Protein AF-A0A4P5QP32-F1 (afdb_monomer_lite)

Secondary structure (DSSP, 8-state):
--BTTTB-TT----S---GGGHHHHHHHHTTPPP-TTS--SS---TTTTTTSS-S-S-S-------

Structure (mmCIF, N/CA/C/O backbone):
data_AF-A0A4P5QP32-F1
#
_entry.id   AF-A0A4P5QP32-F1
#
loop_
_atom_site.group_PDB
_atom_site.id
_atom_site.type_symbol
_atom_site.label_atom_id
_atom_site.label_alt_id
_atom_site.label_comp_id
_atom_site.label_asym_id
_atom_site.label_entity_id
_atom_site.label_seq_id
_atom_site.pdbx_PDB_ins_code
_atom_site.Cartn_x
_atom_site.Cartn_y
_atom_site.Cartn_z
_atom_site.occupancy
_atom_site.B_iso_or_equiv
_atom_site.auth_seq_id
_atom_site.auth_comp_id
_atom_site.auth_asym_id
_atom_site.auth_atom_id
_atom_site.pdbx_PDB_model_num
ATOM 1 N N . MET A 1 1 ? -7.072 0.463 6.955 1.00 79.31 1 MET A N 1
ATOM 2 C CA . MET A 1 1 ? -6.403 1.724 7.371 1.00 79.31 1 MET A CA 1
ATOM 3 C C . MET A 1 1 ? -7.436 2.646 8.003 1.00 79.31 1 MET A C 1
ATOM 5 O O . MET A 1 1 ? -8.597 2.538 7.634 1.00 79.31 1 MET A O 1
ATOM 9 N N . GLN A 1 2 ? -7.054 3.536 8.922 1.00 82.19 2 GLN A N 1
ATOM 10 C CA . GLN A 1 2 ? -7.961 4.550 9.474 1.00 82.19 2 GLN A CA 1
ATOM 11 C C . GLN A 1 2 ? -7.301 5.928 9.390 1.00 82.19 2 GLN A C 1
ATOM 13 O O . GLN A 1 2 ? -6.144 6.087 9.773 1.00 82.19 2 GLN A O 1
ATOM 18 N N . ARG A 1 3 ? -8.030 6.911 8.850 1.00 81.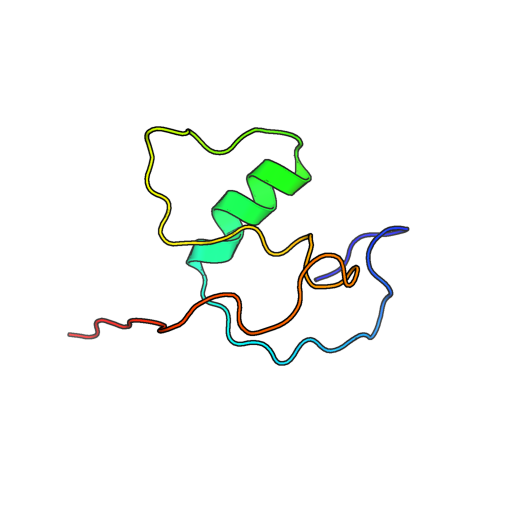81 3 ARG A N 1
ATOM 19 C CA . ARG A 1 3 ? -7.605 8.314 8.785 1.00 81.81 3 ARG A CA 1
ATOM 20 C C . ARG A 1 3 ? -8.831 9.217 8.863 1.00 81.81 3 ARG A C 1
ATOM 22 O O . ARG A 1 3 ? -9.595 9.308 7.900 1.00 81.81 3 ARG A O 1
ATOM 29 N N . ASN A 1 4 ? -8.993 9.890 9.998 1.00 79.06 4 ASN A N 1
ATOM 30 C CA . ASN A 1 4 ? -10.154 10.735 10.273 1.00 79.06 4 ASN A CA 1
ATOM 31 C C . ASN A 1 4 ? -10.340 11.789 9.172 1.00 79.06 4 ASN A C 1
ATOM 33 O O . ASN A 1 4 ? -9.387 12.458 8.771 1.00 79.06 4 ASN A O 1
ATOM 37 N N . GLY A 1 5 ? -11.565 11.889 8.653 1.00 81.94 5 GLY A N 1
ATOM 38 C CA . GLY A 1 5 ? -11.940 12.849 7.611 1.00 81.94 5 GLY A CA 1
ATOM 39 C C . GLY A 1 5 ? -11.434 12.548 6.194 1.00 81.94 5 GLY A C 1
ATOM 40 O O . GLY A 1 5 ? -11.762 13.306 5.289 1.00 81.94 5 GLY A O 1
ATOM 41 N N . LYS A 1 6 ? -10.659 11.473 5.968 1.00 84.00 6 LYS A N 1
ATOM 42 C CA . LYS A 1 6 ? -10.142 11.110 4.627 1.00 84.00 6 LYS A CA 1
ATOM 43 C C . LYS A 1 6 ? -10.418 9.670 4.205 1.00 84.00 6 LYS A C 1
ATOM 45 O O . LYS A 1 6 ? -10.602 9.423 3.023 1.00 84.00 6 LYS A O 1
ATOM 50 N N . ILE A 1 7 ? -10.448 8.725 5.143 1.00 87.56 7 ILE A N 1
ATOM 51 C CA . ILE A 1 7 ? -10.792 7.325 4.868 1.00 87.56 7 ILE A CA 1
ATOM 52 C C . ILE A 1 7 ? -12.034 6.987 5.684 1.00 87.56 7 ILE A C 1
ATOM 54 O O . ILE A 1 7 ? -12.013 7.091 6.912 1.00 87.56 7 ILE A O 1
ATOM 58 N N . SER A 1 8 ? -13.113 6.594 5.005 1.00 86.62 8 SER A N 1
ATOM 59 C CA . SER A 1 8 ? -14.353 6.178 5.659 1.00 86.62 8 SER A CA 1
ATOM 60 C C . SER A 1 8 ? -14.105 4.972 6.565 1.00 86.62 8 SER A C 1
ATOM 62 O O . SER A 1 8 ? -13.511 3.976 6.149 1.00 86.62 8 SER A O 1
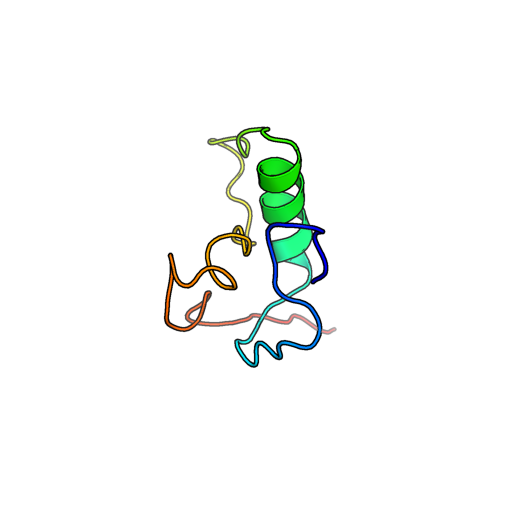ATOM 64 N N . ALA A 1 9 ? -14.573 5.054 7.809 1.00 88.56 9 ALA A N 1
ATOM 65 C CA . ALA A 1 9 ? -14.458 3.959 8.762 1.00 88.56 9 ALA A CA 1
ATOM 66 C C . ALA A 1 9 ? -15.302 2.745 8.332 1.00 88.56 9 ALA A C 1
ATOM 68 O O . ALA A 1 9 ? -16.296 2.882 7.619 1.00 88.56 9 ALA A O 1
ATOM 69 N N . GLY A 1 10 ? -14.897 1.551 8.773 1.00 88.00 10 GLY A N 1
ATOM 70 C CA . GLY A 1 10 ? -15.642 0.307 8.541 1.00 88.00 10 GLY A CA 1
ATOM 71 C C . GLY A 1 10 ? -15.610 -0.221 7.103 1.00 88.00 10 GLY A C 1
ATOM 72 O O . GLY A 1 10 ? -16.297 -1.191 6.803 1.00 88.00 10 GLY A O 1
ATOM 73 N N . LYS A 1 11 ? -14.827 0.390 6.205 1.00 89.00 11 LYS A N 1
ATOM 74 C CA . LYS A 1 11 ? -14.614 -0.130 4.851 1.00 89.00 11 LYS A CA 1
ATOM 75 C C . LYS A 1 11 ? -13.585 -1.258 4.852 1.00 89.00 11 LYS A C 1
ATOM 77 O O . LYS A 1 11 ? -12.563 -1.175 5.534 1.00 89.00 11 LYS A O 1
ATOM 82 N N . VAL A 1 12 ? -13.868 -2.275 4.045 1.00 91.38 12 VAL A N 1
ATOM 83 C CA . VAL A 1 12 ? -12.965 -3.384 3.735 1.00 91.38 12 VAL A CA 1
ATOM 84 C C . VAL A 1 12 ? -12.338 -3.121 2.368 1.00 91.38 12 VAL A C 1
ATOM 86 O O . VAL A 1 12 ? -13.011 -2.642 1.456 1.00 91.38 12 VAL A O 1
ATOM 89 N N . ASP A 1 13 ? -11.042 -3.391 2.262 1.00 92.00 13 ASP A N 1
ATOM 90 C CA . ASP A 1 13 ? -10.283 -3.354 1.017 1.00 92.00 13 ASP A CA 1
ATOM 91 C C . ASP A 1 13 ? -9.591 -4.708 0.857 1.00 92.00 13 ASP A C 1
ATOM 93 O O . ASP A 1 13 ? -8.646 -5.008 1.586 1.00 92.00 13 ASP A O 1
ATOM 97 N N . ASP A 1 14 ? -10.106 -5.529 -0.057 1.00 94.25 14 ASP A N 1
ATOM 98 C CA . ASP A 1 14 ? -9.671 -6.917 -0.253 1.00 94.25 14 ASP A CA 1
ATOM 99 C C . ASP A 1 14 ? -8.489 -7.046 -1.228 1.00 94.25 14 ASP A C 1
ATOM 101 O O . ASP A 1 14 ? -8.091 -8.154 -1.598 1.00 94.25 14 ASP A O 1
ATOM 105 N N . ARG A 1 15 ? -7.915 -5.924 -1.685 1.00 95.19 15 ARG A N 1
ATOM 106 C CA . ARG A 1 15 ? -6.768 -5.953 -2.596 1.00 95.19 15 ARG A CA 1
ATOM 107 C C . ARG A 1 15 ? -5.524 -6.507 -1.888 1.00 95.19 15 ARG A C 1
ATOM 109 O O . ARG A 1 15 ? -5.225 -6.099 -0.763 1.00 95.19 15 ARG A O 1
ATOM 116 N N . PRO A 1 16 ? -4.745 -7.379 -2.551 1.00 96.12 16 PRO A N 1
ATOM 117 C CA . PRO A 1 16 ? -3.549 -7.955 -1.954 1.00 96.12 16 PRO A CA 1
ATOM 118 C C . PRO A 1 16 ? -2.473 -6.882 -1.747 1.00 96.12 16 PRO A C 1
ATOM 120 O O . PRO A 1 16 ? -2.114 -6.137 -2.662 1.00 96.12 16 PRO A O 1
ATOM 123 N N . VAL A 1 17 ? -1.939 -6.817 -0.527 1.00 96.38 17 VAL A N 1
ATOM 124 C CA . VAL A 1 17 ? -0.879 -5.888 -0.116 1.00 96.38 17 VAL A CA 1
ATOM 125 C C . VAL A 1 17 ? 0.158 -6.611 0.747 1.00 96.38 17 VAL A C 1
ATOM 127 O O . VAL A 1 17 ? -0.136 -7.633 1.359 1.00 96.38 17 VAL A O 1
ATOM 130 N N . ILE A 1 18 ? 1.375 -6.069 0.821 1.00 96.50 18 ILE A N 1
ATOM 131 C CA . ILE A 1 18 ? 2.493 -6.611 1.605 1.00 96.50 18 ILE A CA 1
ATOM 132 C C . ILE A 1 18 ? 3.119 -5.523 2.492 1.00 96.50 18 ILE A C 1
ATOM 134 O O . ILE A 1 18 ? 2.912 -4.328 2.266 1.00 96.50 18 ILE A O 1
ATOM 138 N N . GLN A 1 19 ? 3.904 -5.925 3.498 1.00 95.56 19 GLN A N 1
ATOM 139 C CA . GLN A 1 19 ? 4.514 -5.034 4.498 1.00 95.56 19 GLN A CA 1
ATOM 140 C C . GLN A 1 19 ? 5.313 -3.863 3.902 1.00 95.56 19 GLN A C 1
ATOM 142 O O . GLN A 1 19 ? 5.327 -2.775 4.476 1.00 95.56 19 GLN A O 1
ATOM 147 N N . PHE A 1 20 ? 5.934 -4.048 2.732 1.00 95.06 20 PHE A N 1
ATOM 148 C CA . PHE A 1 20 ? 6.733 -3.008 2.077 1.00 95.06 20 PHE A CA 1
ATOM 149 C C . PHE A 1 20 ? 5.911 -1.783 1.680 1.00 95.06 20 PHE A C 1
ATOM 151 O O . PHE A 1 20 ? 6.453 -0.684 1.626 1.00 95.06 20 PHE A O 1
ATOM 158 N N . ASN A 1 21 ? 4.597 -1.931 1.491 1.00 95.06 21 ASN A N 1
ATOM 159 C CA . ASN A 1 21 ? 3.707 -0.818 1.166 1.00 95.06 21 ASN A CA 1
ATOM 160 C C . ASN A 1 21 ? 3.584 0.207 2.304 1.00 95.06 21 ASN A C 1
ATOM 162 O O . ASN A 1 21 ? 3.209 1.354 2.053 1.00 95.06 21 ASN A O 1
ATOM 166 N N . ILE A 1 22 ? 3.899 -0.169 3.551 1.00 95.06 22 ILE A N 1
ATOM 167 C CA . ILE A 1 22 ? 3.796 0.735 4.705 1.00 95.06 22 ILE A CA 1
ATOM 168 C C . ILE A 1 22 ? 4.741 1.929 4.538 1.00 95.06 22 ILE A C 1
ATOM 170 O O . ILE A 1 22 ? 4.327 3.056 4.791 1.00 95.06 22 ILE A O 1
ATOM 174 N N . HIS A 1 23 ? 5.967 1.709 4.055 1.00 93.50 23 HIS A N 1
ATOM 175 C CA . HIS A 1 23 ? 6.980 2.760 3.920 1.00 93.50 23 HIS A CA 1
ATOM 176 C C . HIS A 1 23 ? 6.550 3.898 2.967 1.00 93.50 23 HIS A C 1
ATOM 178 O O . HIS A 1 23 ? 6.410 5.031 3.432 1.00 93.50 23 HIS A O 1
ATOM 184 N N . PRO A 1 24 ? 6.276 3.659 1.667 1.00 94.00 24 PRO A N 1
ATOM 185 C CA . PRO A 1 24 ? 5.847 4.721 0.753 1.00 94.00 24 PRO A CA 1
ATOM 186 C C . PRO A 1 24 ? 4.482 5.312 1.132 1.00 94.00 24 PRO A C 1
ATOM 188 O O . PRO A 1 24 ? 4.241 6.495 0.903 1.00 94.00 24 PRO A O 1
ATOM 191 N N . THR A 1 25 ? 3.591 4.524 1.747 1.00 94.12 25 THR A N 1
ATOM 192 C CA . THR A 1 25 ? 2.305 5.032 2.253 1.00 94.12 25 THR A CA 1
ATOM 193 C C . THR A 1 25 ? 2.509 6.001 3.421 1.00 94.12 25 THR A C 1
ATOM 195 O O . THR A 1 25 ? 1.840 7.031 3.480 1.00 94.12 25 THR A O 1
ATOM 198 N N . ALA A 1 26 ? 3.436 5.707 4.338 1.00 93.88 26 ALA A N 1
ATOM 199 C CA . ALA A 1 26 ? 3.748 6.568 5.476 1.00 93.88 26 ALA A CA 1
ATOM 200 C C . ALA A 1 26 ? 4.415 7.877 5.037 1.00 93.88 26 ALA A C 1
ATOM 202 O O . ALA A 1 26 ? 4.003 8.940 5.501 1.00 93.88 26 ALA A O 1
ATOM 203 N N . LEU A 1 27 ? 5.371 7.817 4.100 1.00 93.62 27 LEU A N 1
ATOM 204 C CA . LEU A 1 27 ? 5.980 9.016 3.510 1.00 93.62 27 LEU A CA 1
ATOM 205 C C . LEU A 1 27 ? 4.914 9.915 2.870 1.00 93.62 27 LEU A C 1
ATOM 207 O O . LEU A 1 27 ? 4.789 11.085 3.232 1.00 93.62 27 LEU A O 1
ATOM 211 N N . ALA A 1 28 ? 4.053 9.342 2.023 1.00 92.50 28 ALA A N 1
ATOM 212 C CA . ALA A 1 28 ? 2.961 10.083 1.400 1.00 92.50 28 ALA A CA 1
ATOM 213 C C . ALA A 1 28 ? 1.961 10.643 2.429 1.00 92.50 28 ALA A C 1
ATOM 215 O O . ALA A 1 28 ? 1.460 11.758 2.275 1.00 92.50 28 ALA A O 1
ATOM 216 N N . ALA A 1 29 ? 1.674 9.905 3.506 1.00 92.25 29 ALA A N 1
ATOM 217 C CA . ALA A 1 29 ? 0.808 10.383 4.582 1.00 92.25 29 ALA A CA 1
ATOM 218 C C . ALA A 1 29 ? 1.408 11.589 5.324 1.00 92.25 29 ALA A C 1
ATOM 220 O O . ALA A 1 29 ? 0.644 12.466 5.739 1.00 92.25 29 ALA A O 1
ATOM 221 N N . ALA A 1 30 ? 2.738 11.635 5.446 1.00 93.69 30 ALA A N 1
ATOM 222 C CA . ALA A 1 30 ? 3.504 12.734 6.028 1.00 93.69 30 ALA A CA 1
ATOM 223 C C . ALA A 1 30 ? 3.752 13.905 5.055 1.00 93.69 30 ALA A C 1
ATOM 225 O O . ALA A 1 30 ? 4.301 14.922 5.468 1.00 93.69 30 ALA A O 1
ATOM 226 N N . GLY A 1 31 ? 3.348 13.788 3.784 1.00 92.94 31 GLY A N 1
ATOM 227 C CA . GLY A 1 31 ? 3.631 14.798 2.759 1.00 92.94 31 GLY A CA 1
ATOM 228 C C . GLY A 1 31 ? 5.092 14.813 2.299 1.00 92.94 31 GLY A C 1
ATOM 229 O O . GLY A 1 31 ? 5.549 15.820 1.769 1.00 92.94 31 GLY A O 1
ATOM 230 N N . VAL A 1 32 ? 5.821 13.716 2.517 1.00 93.00 32 VAL A N 1
ATOM 231 C CA . VAL A 1 32 ? 7.215 13.536 2.099 1.00 93.00 32 VAL A CA 1
ATOM 232 C C . VAL A 1 32 ? 7.238 12.734 0.801 1.00 93.00 32 VAL A C 1
ATOM 234 O O . VAL A 1 32 ? 6.591 11.689 0.698 1.00 93.00 32 VAL A O 1
ATOM 237 N N . GLU A 1 33 ? 7.985 13.207 -0.194 1.00 84.94 33 GLU A N 1
ATOM 238 C CA . GLU A 1 33 ? 8.204 12.446 -1.423 1.00 84.94 33 GLU A CA 1
ATOM 239 C C . GLU A 1 33 ? 9.093 11.230 -1.150 1.00 84.94 33 GLU A C 1
ATOM 241 O O . GLU A 1 33 ? 10.090 11.307 -0.429 1.00 84.94 33 GLU A O 1
ATOM 246 N N . ALA A 1 34 ? 8.724 10.084 -1.725 1.00 79.69 34 ALA A N 1
ATOM 247 C CA . ALA A 1 34 ? 9.589 8.915 -1.687 1.00 79.69 34 ALA A CA 1
ATOM 248 C C . ALA A 1 34 ? 10.908 9.233 -2.415 1.00 79.69 34 ALA A C 1
ATOM 250 O O . ALA A 1 34 ? 10.865 9.887 -3.459 1.00 79.69 34 ALA A O 1
ATOM 251 N N . PRO A 1 35 ? 12.067 8.780 -1.903 1.00 75.81 35 PRO A N 1
ATOM 252 C CA . PRO A 1 35 ? 13.338 9.048 -2.558 1.00 75.81 35 PRO A CA 1
ATOM 253 C C . PRO A 1 35 ? 13.307 8.472 -3.978 1.00 75.81 35 PRO A C 1
ATOM 255 O O . PRO A 1 35 ? 13.205 7.261 -4.142 1.00 75.81 35 PRO A O 1
ATOM 258 N N . GLY A 1 36 ? 13.383 9.331 -5.000 1.00 66.88 36 GLY A N 1
ATOM 259 C CA . GLY A 1 36 ? 13.227 8.920 -6.402 1.00 66.88 36 GLY A CA 1
ATOM 260 C C . GLY A 1 36 ? 14.275 7.908 -6.883 1.00 66.88 36 GLY A C 1
ATOM 261 O O . GLY A 1 36 ? 14.005 7.121 -7.786 1.00 66.88 36 GLY A O 1
ATOM 262 N N . GLU A 1 37 ? 15.453 7.890 -6.253 1.00 60.06 37 GLU A N 1
ATOM 263 C CA . GLU A 1 37 ? 16.532 6.928 -6.526 1.00 60.06 37 GLU A CA 1
ATOM 264 C C . GLU A 1 37 ? 16.372 5.611 -5.750 1.00 60.06 37 GLU A C 1
ATOM 266 O O . GLU A 1 37 ? 16.872 4.567 -6.175 1.00 60.06 37 GLU A O 1
ATOM 271 N N . ALA A 1 38 ? 15.641 5.626 -4.631 1.00 63.78 38 ALA A N 1
ATOM 272 C CA . ALA A 1 38 ? 15.318 4.418 -3.893 1.00 63.78 38 ALA A CA 1
ATOM 273 C C . ALA A 1 38 ? 14.135 3.738 -4.587 1.00 63.78 38 ALA A C 1
ATOM 275 O O . ALA A 1 38 ? 12.978 4.111 -4.395 1.00 63.78 38 ALA A O 1
ATOM 276 N N . LYS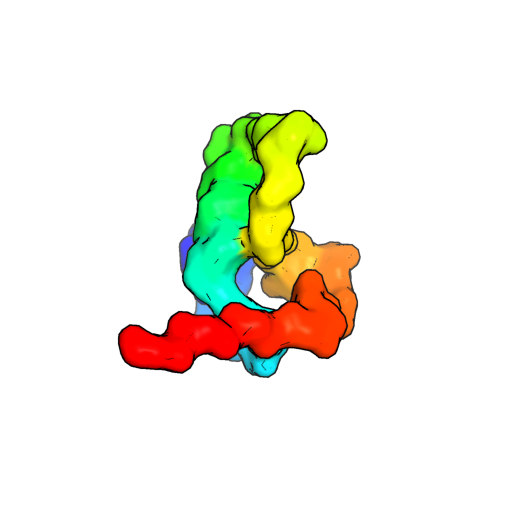 A 1 39 ? 14.416 2.716 -5.400 1.00 78.00 39 LYS A N 1
ATOM 277 C CA . LYS A 1 39 ? 13.387 1.787 -5.883 1.00 78.00 39 LYS A CA 1
ATOM 278 C C . LYS A 1 39 ? 12.794 1.049 -4.682 1.00 78.00 39 LYS A C 1
ATOM 280 O O . LYS A 1 39 ? 13.289 0.001 -4.286 1.00 78.00 39 LYS A O 1
ATOM 285 N N . LEU A 1 40 ? 11.777 1.641 -4.062 1.00 89.62 40 LEU A N 1
ATOM 286 C CA . LEU A 1 40 ? 10.986 0.978 -3.037 1.00 89.62 40 LEU A CA 1
ATOM 287 C C . LEU A 1 40 ? 10.173 -0.134 -3.703 1.00 89.62 40 LEU A C 1
ATOM 289 O O . LEU A 1 40 ? 9.489 0.109 -4.693 1.00 89.62 40 LEU A O 1
ATOM 293 N N . ASP A 1 41 ? 10.208 -1.330 -3.120 1.00 90.81 41 ASP A N 1
ATOM 294 C CA . ASP A 1 41 ? 9.409 -2.469 -3.594 1.00 90.81 41 ASP A CA 1
ATOM 295 C C . ASP A 1 41 ? 7.910 -2.310 -3.273 1.00 90.81 41 ASP A C 1
ATOM 297 O O . ASP A 1 41 ? 7.053 -2.977 -3.847 1.00 90.81 41 A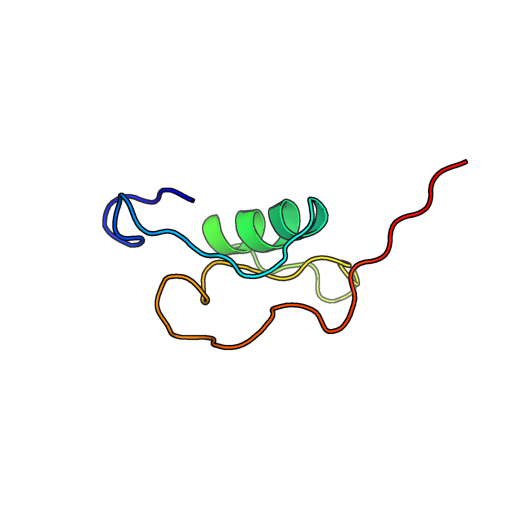SP A O 1
ATOM 301 N N . GLY A 1 42 ? 7.578 -1.439 -2.315 1.00 92.62 42 GLY A N 1
ATOM 302 C CA . GLY A 1 42 ? 6.202 -1.114 -1.955 1.00 92.62 42 GLY A CA 1
ATOM 303 C C . GLY A 1 42 ? 5.621 0.033 -2.779 1.00 92.62 42 GLY A C 1
ATOM 304 O O . GLY A 1 42 ? 6.343 0.877 -3.305 1.00 92.62 42 GLY A O 1
ATOM 305 N N . VAL A 1 43 ? 4.291 0.145 -2.781 1.00 94.00 43 VAL A N 1
ATOM 306 C CA . VAL A 1 43 ? 3.558 1.267 -3.392 1.00 94.00 43 VAL A CA 1
ATOM 307 C C . VAL A 1 43 ? 2.733 2.036 -2.361 1.00 94.00 43 VAL A C 1
ATOM 309 O O . VAL A 1 43 ? 2.317 1.495 -1.336 1.00 94.00 43 VAL A O 1
ATOM 312 N N . ASN A 1 44 ? 2.479 3.318 -2.633 1.00 94.31 44 ASN A N 1
ATOM 313 C CA . ASN A 1 44 ? 1.595 4.152 -1.818 1.00 94.31 44 ASN A CA 1
ATOM 314 C C . ASN A 1 44 ? 0.132 3.696 -1.956 1.00 94.31 44 ASN A C 1
ATOM 316 O O . ASN A 1 44 ? -0.429 3.731 -3.053 1.00 94.31 44 ASN A O 1
ATOM 320 N N . LEU A 1 45 ? -0.491 3.334 -0.832 1.00 95.44 45 LEU A N 1
ATOM 321 C CA . LEU A 1 45 ? -1.858 2.817 -0.777 1.00 95.44 45 LEU A CA 1
ATOM 322 C C . LEU A 1 45 ? -2.940 3.887 -0.536 1.00 95.44 45 LEU A C 1
ATOM 324 O O . LEU A 1 45 ? -4.122 3.575 -0.639 1.00 95.44 45 LEU A O 1
ATOM 328 N N . LEU A 1 46 ? -2.591 5.146 -0.248 1.00 93.69 46 LEU A N 1
ATOM 329 C CA . LEU A 1 46 ? -3.580 6.206 0.022 1.00 93.69 46 LEU A CA 1
ATOM 330 C C . LEU A 1 46 ? -4.601 6.472 -1.106 1.00 93.69 46 LEU A C 1
ATOM 332 O O . LEU A 1 46 ? -5.747 6.758 -0.762 1.00 93.69 46 LEU A O 1
ATOM 336 N N . PRO A 1 47 ? -4.260 6.357 -2.407 1.00 93.88 47 PRO A N 1
ATOM 337 C CA . PRO A 1 47 ? -5.223 6.600 -3.489 1.00 93.88 47 PRO A CA 1
ATOM 338 C C . PRO A 1 47 ? -6.299 5.507 -3.633 1.00 93.88 47 PRO A C 1
ATOM 340 O O . PRO A 1 47 ? -7.288 5.680 -4.341 1.00 93.88 47 PRO A O 1
ATOM 343 N N . TYR A 1 48 ? -6.102 4.342 -3.012 1.00 94.06 48 TYR A N 1
ATOM 344 C CA . TYR A 1 48 ? -6.952 3.171 -3.231 1.00 94.06 48 TYR A CA 1
ATOM 345 C C . TYR A 1 48 ? -8.275 3.237 -2.441 1.00 94.06 48 TYR A C 1
ATOM 347 O O . TYR A 1 48 ? -9.320 2.952 -3.034 1.00 94.06 48 TYR A O 1
ATOM 355 N N . PRO A 1 49 ? -8.299 3.640 -1.152 1.00 90.88 49 PRO A N 1
ATOM 356 C CA . PRO A 1 49 ? -9.546 3.824 -0.408 1.00 90.88 49 PRO A CA 1
ATOM 357 C C . PRO A 1 49 ? -10.406 5.002 -0.880 1.00 90.88 49 PRO A C 1
ATOM 359 O O . PRO A 1 49 ? -11.610 4.993 -0.634 1.00 90.88 49 PRO A O 1
ATOM 362 N N . THR A 1 50 ? -9.816 6.019 -1.523 1.00 86.44 50 THR A N 1
ATOM 363 C CA . THR A 1 50 ? -10.550 7.189 -2.047 1.00 86.44 50 THR A CA 1
ATOM 364 C C . THR A 1 50 ? -11.127 6.958 -3.444 1.00 86.44 50 THR A C 1
ATOM 366 O O . THR A 1 50 ? -11.904 7.778 -3.924 1.00 86.44 50 THR A O 1
ATOM 369 N N . GLY A 1 51 ? -10.787 5.839 -4.091 1.00 89.25 51 GLY A N 1
ATOM 370 C CA . GLY A 1 51 ? -11.211 5.528 -5.458 1.00 89.25 51 GLY A CA 1
ATOM 371 C C . GLY A 1 51 ? -10.400 6.241 -6.544 1.00 89.25 51 GLY A C 1
ATOM 372 O O . GLY A 1 51 ? -10.701 6.074 -7.721 1.00 89.25 51 GLY A O 1
ATOM 373 N N . GLU A 1 52 ? -9.351 6.985 -6.178 1.00 93.00 52 GLU A N 1
ATOM 374 C CA . GLU A 1 52 ? -8.423 7.609 -7.133 1.00 93.00 52 GLU A CA 1
ATOM 375 C C . GLU A 1 52 ? -7.627 6.563 -7.929 1.00 93.00 52 GLU A C 1
ATOM 377 O O . GLU A 1 52 ? -7.269 6.798 -9.083 1.00 93.00 52 GLU A O 1
ATOM 382 N N . LYS A 1 53 ? -7.366 5.393 -7.331 1.00 94.50 53 LYS A N 1
ATOM 383 C CA . LYS A 1 53 ? -6.830 4.212 -8.021 1.00 94.50 53 LYS A CA 1
ATOM 384 C C . LYS A 1 53 ? -7.717 2.987 -7.818 1.00 94.50 53 LYS A C 1
ATOM 386 O O . LYS A 1 53 ? -8.252 2.738 -6.734 1.00 94.50 53 LYS A O 1
ATOM 391 N N . SER A 1 54 ? -7.819 2.187 -8.874 1.00 92.88 54 SER A N 1
ATOM 392 C CA . SER A 1 54 ? -8.548 0.919 -8.913 1.00 92.88 54 SER A CA 1
ATOM 393 C C . SER A 1 54 ? -7.632 -0.220 -9.372 1.00 92.88 54 SER A C 1
ATOM 395 O O . SER A 1 54 ? -6.512 0.022 -9.819 1.00 92.88 54 SER A O 1
ATOM 397 N N . GLY A 1 55 ? -8.097 -1.462 -9.220 1.00 94.81 55 GLY A N 1
ATOM 398 C CA . GLY A 1 55 ? -7.307 -2.653 -9.536 1.00 94.81 55 GLY A CA 1
ATOM 399 C C . GLY A 1 55 ? -6.291 -3.038 -8.449 1.00 94.81 55 GLY A C 1
ATOM 400 O O . GLY A 1 55 ? -6.215 -2.379 -7.404 1.00 94.81 55 GLY A O 1
ATOM 401 N N . PRO A 1 56 ? -5.559 -4.146 -8.659 1.00 95.31 56 PRO A N 1
ATOM 402 C CA . PRO A 1 56 ? -4.543 -4.615 -7.729 1.00 95.31 56 PRO A CA 1
ATOM 403 C C . PRO A 1 56 ? -3.332 -3.660 -7.715 1.00 95.31 56 PRO A C 1
ATOM 405 O O . PRO A 1 56 ? -2.902 -3.211 -8.775 1.00 95.31 56 PRO A O 1
ATOM 408 N N . PRO A 1 57 ? -2.748 -3.354 -6.540 1.00 95.31 57 PRO A N 1
ATOM 409 C CA . PRO A 1 57 ? -1.567 -2.493 -6.457 1.00 95.31 57 PRO A CA 1
ATOM 410 C C . PRO A 1 57 ? -0.281 -3.111 -7.015 1.00 95.31 57 PRO A C 1
ATOM 412 O O . PRO A 1 57 ? 0.697 -2.393 -7.204 1.00 95.31 57 PRO A O 1
ATOM 415 N N . HIS A 1 58 ? -0.281 -4.429 -7.220 1.00 95.81 58 HIS A N 1
ATOM 416 C CA . HIS A 1 58 ? 0.860 -5.241 -7.632 1.00 95.81 58 HIS A CA 1
ATOM 417 C C . HIS A 1 58 ? 0.391 -6.345 -8.580 1.00 95.81 58 HIS A C 1
ATOM 419 O O . HIS A 1 58 ? -0.653 -6.948 -8.330 1.00 95.81 58 HIS A O 1
ATOM 425 N N . ASP A 1 59 ? 1.191 -6.660 -9.599 1.00 95.19 59 ASP A N 1
ATOM 426 C CA . ASP A 1 59 ? 0.949 -7.816 -10.479 1.00 95.19 59 ASP A CA 1
ATOM 427 C C . ASP A 1 59 ? 1.299 -9.141 -9.785 1.00 95.19 59 ASP A C 1
ATOM 429 O O . ASP A 1 59 ? 0.652 -10.166 -9.998 1.00 95.19 5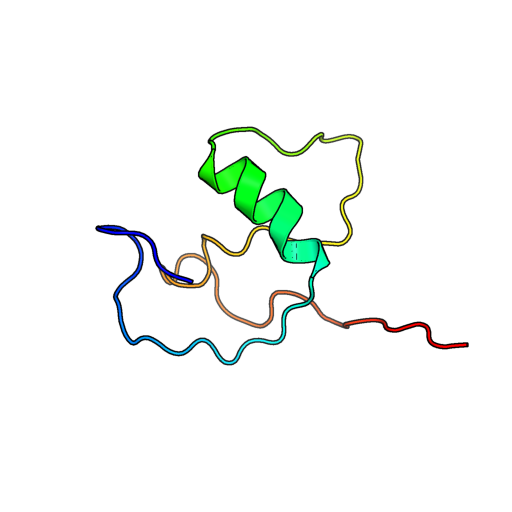9 ASP A O 1
ATOM 433 N N . ALA A 1 60 ? 2.323 -9.116 -8.927 1.00 95.12 60 ALA A N 1
ATOM 434 C CA . ALA A 1 60 ? 2.776 -10.254 -8.144 1.00 95.12 60 ALA A CA 1
ATOM 435 C C . ALA A 1 60 ? 3.278 -9.798 -6.771 1.00 95.12 60 ALA A C 1
ATOM 437 O O . ALA A 1 60 ? 3.887 -8.738 -6.631 1.00 95.12 60 ALA A O 1
ATOM 438 N N . LEU A 1 61 ? 3.057 -10.635 -5.761 1.00 95.75 61 LEU A N 1
ATOM 439 C CA . LEU A 1 61 ? 3.682 -10.505 -4.452 1.00 95.75 61 LEU A CA 1
ATOM 440 C C . LEU A 1 61 ? 4.662 -11.665 -4.276 1.00 95.75 61 LEU A C 1
ATOM 442 O O . LEU A 1 61 ? 4.314 -12.823 -4.507 1.00 95.75 61 LEU A O 1
ATOM 446 N N . CYS A 1 62 ? 5.893 -11.346 -3.887 1.00 93.56 62 CYS A N 1
ATOM 447 C CA . CYS A 1 62 ? 6.977 -12.313 -3.770 1.00 93.56 62 CYS A CA 1
ATOM 448 C C . CYS A 1 62 ? 7.301 -12.565 -2.298 1.00 93.56 62 CYS A C 1
ATOM 450 O O . CYS A 1 62 ? 7.551 -11.627 -1.541 1.00 93.56 62 CYS A O 1
ATOM 452 N N . TRP A 1 63 ? 7.376 -13.838 -1.916 1.00 92.75 63 TRP A N 1
ATOM 453 C CA . TRP A 1 63 ? 7.898 -14.260 -0.622 1.00 92.75 63 TRP A CA 1
ATOM 454 C C . TRP A 1 63 ? 9.097 -15.168 -0.831 1.00 92.75 63 TRP A C 1
ATOM 456 O O . TRP A 1 63 ? 9.076 -16.060 -1.678 1.00 92.75 63 TRP A O 1
ATOM 466 N N . ARG A 1 64 ? 10.134 -14.964 -0.022 1.00 88.25 64 ARG A N 1
ATOM 467 C CA . ARG A 1 64 ? 11.254 -15.891 0.084 1.00 88.25 64 ARG A CA 1
ATOM 468 C C . ARG A 1 64 ? 11.301 -16.398 1.516 1.00 88.25 64 ARG A C 1
ATOM 470 O O . ARG A 1 64 ? 11.545 -15.622 2.432 1.00 88.25 64 ARG A O 1
ATOM 477 N N . PHE A 1 65 ? 11.077 -17.693 1.677 1.00 79.62 65 PHE A N 1
ATOM 478 C CA . PHE A 1 65 ? 11.249 -18.412 2.933 1.00 79.62 65 PHE A CA 1
ATOM 479 C C . PHE A 1 65 ? 12.391 -19.414 2.757 1.00 79.62 65 PHE A C 1
ATOM 481 O O . PHE A 1 65 ? 12.572 -19.950 1.662 1.00 79.62 65 PHE A O 1
ATOM 488 N N . GLY A 1 66 ? 13.176 -19.626 3.807 1.00 62.00 66 GLY A N 1
ATOM 489 C CA . GLY A 1 66 ? 14.320 -20.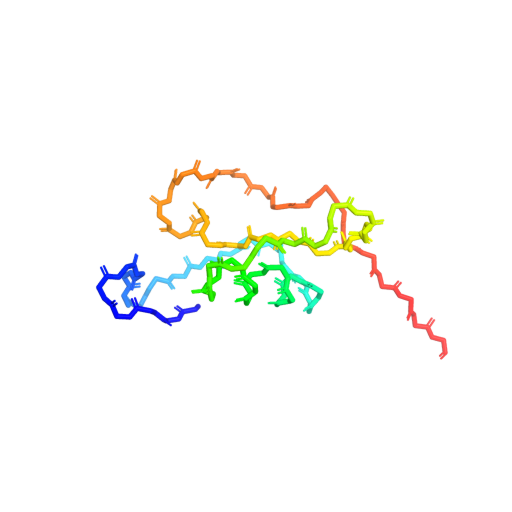534 3.834 1.00 62.00 66 GLY A CA 1
ATOM 490 C C . GLY A 1 66 ? 14.836 -20.668 5.249 1.00 62.00 66 GLY A C 1
ATOM 491 O O . GLY A 1 66 ? 14.904 -19.613 5.919 1.00 62.00 66 GLY A O 1
#

Foldseek 3Di:
DDDPPQADPPDDDPADADPLQCVCQVCVVVVHHDDPPPPRPHHHCSCPRVVVDDDHPDPDDDDDDD

Radius of gyration: 12.89 Å; chains: 1; bounding box: 32×35×21 Å

pLDDT: mean 89.12, std 8.45, range [60.06, 96.5]

Sequence (66 aa):
MQRNGKISAGKVDDRPVIQFNIHPTALAAAGVEAPGEAKLDGVNLLPYPTGEKSGPPHDALCWRFG